Protein AF-A0A6N8H0Z1-F1 (afdb_monomer)

pLDDT: mean 86.33, std 9.78, range [54.69, 96.5]

Radius of gyration: 11.55 Å; Cα contacts (8 Å, |Δi|>4): 118; chains: 1; bounding box: 26×25×26 Å

Sequence (81 aa):
MTLENISNIDGLFAVINQCTGNVELISDEGDCINLKSRLAQYMTVAGAFSDGYIRSLRLRVEKDEDKVRIFDFILSGEAEK

Foldseek 3Di:
DKDAWFLPLVLLLVLLCPAPFWKWWQDPVGDTHTSNDPVVSVVQVVVCVVVNTGGMTDIDTPDPVSVVSSVCCVVVCVRND

Secondary structure (DSSP, 8-state):
-EEEEE--HHHHHHHHHH-SS-EEEE-TT--EEETTSHHHHHHHHHHHHTTTSEEEEEEEES-HHHHHHHHHHHHTTTTT-

Solvent-accessible surface area (backbone atoms only — not comparable to full-atom values): 4544 Å² total; per-residue (Å²): 92,76,48,64,62,35,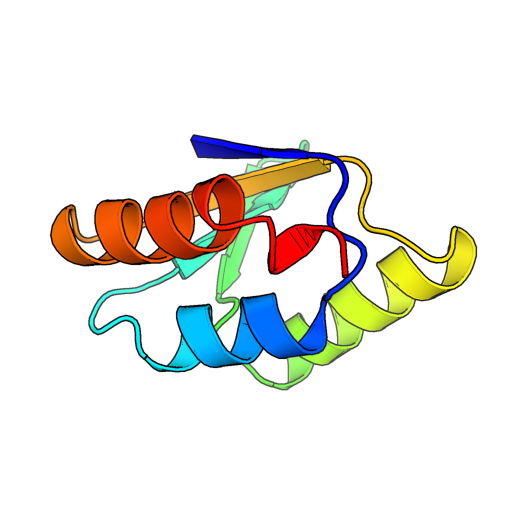50,24,58,68,58,52,49,57,53,54,64,68,34,86,54,60,43,25,40,42,48,98,90,64,51,79,43,55,56,73,38,68,68,48,42,52,52,52,50,57,63,17,63,79,72,69,37,39,68,70,46,40,38,50,61,72,36,69,72,45,47,51,54,54,48,49,43,53,73,70,49,54,27,64,98

Mean predicted aligned error: 4.32 Å

Structure (mmCIF, N/CA/C/O backbone):
data_AF-A0A6N8H0Z1-F1
#
_entry.id   AF-A0A6N8H0Z1-F1
#
loop_
_atom_site.group_PDB
_atom_site.id
_atom_site.type_symbol
_atom_site.label_atom_id
_atom_site.label_alt_id
_atom_site.label_comp_id
_atom_site.label_asym_id
_atom_site.label_entity_id
_atom_site.label_seq_id
_atom_site.pdbx_PDB_ins_code
_atom_site.Cartn_x
_atom_site.Cartn_y
_atom_site.Cartn_z
_atom_site.occupancy
_atom_site.B_iso_or_equiv
_atom_site.auth_seq_id
_atom_site.auth_comp_id
_atom_site.auth_asym_id
_atom_site.auth_atom_id
_atom_site.pdbx_PDB_model_num
ATOM 1 N N . MET A 1 1 ? 6.853 2.273 6.767 1.00 90.00 1 MET A N 1
ATOM 2 C CA . MET A 1 1 ? 6.708 0.830 7.055 1.00 90.00 1 MET A CA 1
ATOM 3 C C . MET A 1 1 ? 7.022 0.047 5.795 1.00 90.00 1 MET A C 1
ATOM 5 O O . MET A 1 1 ? 6.859 0.610 4.720 1.00 90.00 1 MET A O 1
ATOM 9 N N . THR A 1 2 ? 7.481 -1.195 5.919 1.00 88.81 2 THR A N 1
ATOM 10 C CA . THR A 1 2 ? 7.755 -2.061 4.764 1.00 88.81 2 THR A CA 1
ATOM 11 C C . THR A 1 2 ? 6.740 -3.195 4.752 1.00 88.81 2 THR A C 1
ATOM 13 O O . THR A 1 2 ? 6.491 -3.78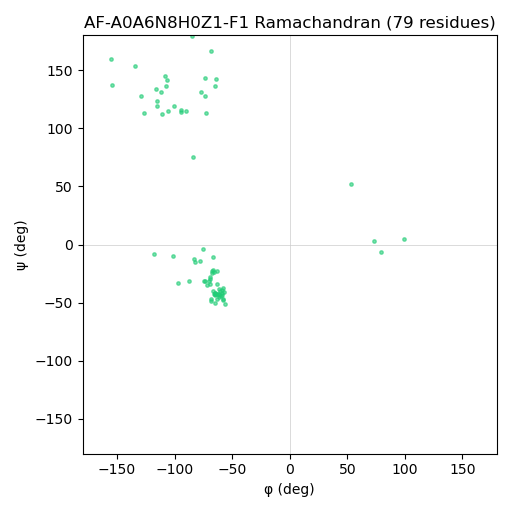9 5.798 1.00 88.81 2 THR A O 1
ATOM 16 N N . LEU A 1 3 ? 6.131 -3.440 3.597 1.00 88.19 3 LEU A N 1
ATOM 17 C CA . LEU A 1 3 ? 5.259 -4.581 3.331 1.00 88.19 3 LEU A CA 1
ATOM 18 C C . LEU A 1 3 ? 6.004 -5.559 2.435 1.00 88.19 3 LEU A C 1
ATOM 20 O O . LEU A 1 3 ? 6.708 -5.121 1.529 1.00 88.19 3 LEU A O 1
ATOM 24 N N . GLU A 1 4 ? 5.837 -6.855 2.659 1.00 86.38 4 GLU A N 1
ATOM 25 C CA . GLU A 1 4 ? 6.511 -7.901 1.889 1.00 86.38 4 GLU A CA 1
ATOM 26 C C . GLU A 1 4 ? 5.518 -8.993 1.502 1.00 86.38 4 GLU A C 1
ATOM 28 O O . GLU A 1 4 ? 4.529 -9.198 2.203 1.00 86.38 4 GLU A O 1
ATOM 33 N N . ASN A 1 5 ? 5.805 -9.685 0.398 1.00 84.69 5 ASN A N 1
ATOM 34 C CA . ASN A 1 5 ? 5.068 -10.864 -0.073 1.00 84.69 5 ASN A CA 1
ATOM 35 C C . ASN A 1 5 ? 3.549 -10.650 -0.220 1.00 84.69 5 ASN A C 1
ATOM 37 O O . ASN A 1 5 ? 2.751 -11.427 0.294 1.00 84.69 5 ASN A O 1
ATOM 41 N N . ILE A 1 6 ? 3.143 -9.601 -0.940 1.00 87.06 6 ILE A N 1
ATOM 42 C CA . ILE A 1 6 ? 1.722 -9.318 -1.188 1.00 87.06 6 ILE A CA 1
ATOM 43 C C . ILE A 1 6 ? 1.298 -9.930 -2.523 1.00 87.06 6 ILE A C 1
ATOM 45 O O . ILE A 1 6 ? 1.765 -9.488 -3.576 1.00 87.06 6 ILE A O 1
ATOM 49 N N . SER A 1 7 ? 0.392 -10.904 -2.495 1.00 86.88 7 SER A N 1
ATOM 50 C CA . SER A 1 7 ? -0.254 -11.472 -3.689 1.00 86.88 7 SER A CA 1
ATOM 51 C C . SER A 1 7 ? -1.626 -10.841 -3.949 1.00 86.88 7 SER A C 1
ATOM 53 O O . SER A 1 7 ? -1.980 -10.610 -5.105 1.00 86.88 7 SER A O 1
ATOM 55 N N . ASN A 1 8 ? -2.364 -10.462 -2.899 1.00 89.06 8 ASN A N 1
ATOM 56 C CA . ASN A 1 8 ? -3.670 -9.812 -3.019 1.00 89.06 8 ASN A CA 1
ATOM 57 C C . ASN A 1 8 ? -3.551 -8.295 -3.233 1.00 89.06 8 ASN A C 1
ATOM 59 O O . ASN A 1 8 ? -3.780 -7.475 -2.336 1.00 89.06 8 ASN A O 1
ATOM 63 N N . ILE A 1 9 ? -3.173 -7.917 -4.448 1.00 86.06 9 ILE A N 1
ATOM 64 C CA . ILE A 1 9 ? -2.939 -6.519 -4.823 1.00 86.06 9 ILE A CA 1
ATOM 65 C C . ILE A 1 9 ? -4.243 -5.704 -4.792 1.00 86.06 9 ILE A C 1
ATOM 67 O O . ILE A 1 9 ? -4.258 -4.569 -4.311 1.00 86.06 9 ILE A O 1
ATOM 71 N N . ASP A 1 10 ? -5.352 -6.286 -5.251 1.00 88.25 10 ASP A N 1
ATOM 72 C CA . ASP A 1 10 ? -6.658 -5.618 -5.260 1.00 88.25 10 ASP A CA 1
ATOM 73 C C . ASP A 1 10 ? -7.159 -5.335 -3.838 1.00 88.25 10 ASP A C 1
ATOM 75 O O . ASP A 1 10 ? -7.638 -4.233 -3.553 1.00 88.25 10 ASP A O 1
ATOM 79 N N . GLY A 1 11 ? -6.993 -6.294 -2.922 1.00 91.44 11 GLY A N 1
ATOM 80 C CA . GLY A 1 11 ? -7.303 -6.125 -1.503 1.00 91.44 11 GLY A CA 1
ATOM 81 C C . GLY A 1 11 ? -6.463 -5.023 -0.859 1.00 91.44 11 GLY A C 1
ATOM 82 O O . GLY A 1 11 ? -7.005 -4.154 -0.169 1.00 91.44 11 GLY A O 1
ATOM 83 N N . LEU A 1 12 ? -5.161 -4.983 -1.168 1.00 90.62 12 LEU A N 1
ATOM 84 C CA . LEU A 1 12 ? -4.275 -3.921 -0.695 1.00 90.62 12 LEU A CA 1
ATOM 85 C C . LEU A 1 12 ? -4.774 -2.541 -1.146 1.00 90.62 12 LEU A C 1
ATOM 87 O O . LEU A 1 12 ? -4.864 -1.619 -0.332 1.00 90.62 12 LEU A O 1
ATOM 91 N N . PHE A 1 13 ? -5.146 -2.378 -2.418 1.00 91.25 13 PHE A N 1
ATOM 92 C CA . PHE A 1 13 ? -5.672 -1.097 -2.893 1.00 91.25 13 PHE A CA 1
ATOM 93 C C . PHE A 1 13 ? -7.045 -0.764 -2.326 1.00 91.25 13 PHE A C 1
ATOM 95 O O . PHE A 1 13 ? -7.312 0.408 -2.053 1.00 91.25 13 PHE A O 1
ATOM 102 N N . ALA A 1 14 ? -7.905 -1.754 -2.093 1.00 93.06 14 ALA A N 1
ATOM 103 C CA . ALA A 1 14 ? -9.175 -1.534 -1.413 1.00 93.06 14 ALA A CA 1
ATOM 104 C C . ALA A 1 14 ? -8.961 -0.951 -0.007 1.00 93.06 14 ALA A C 1
ATOM 106 O O . ALA A 1 14 ? -9.658 -0.008 0.371 1.00 93.06 14 ALA A O 1
ATOM 107 N N . VAL A 1 15 ? -7.965 -1.448 0.732 1.00 94.62 15 VAL A N 1
ATOM 108 C CA . VAL A 1 15 ? -7.588 -0.933 2.057 1.00 94.62 15 VAL A CA 1
ATOM 109 C C . VAL A 1 15 ? -6.973 0.465 1.959 1.00 94.62 15 VAL A C 1
ATOM 111 O O . VAL A 1 15 ? -7.405 1.370 2.672 1.00 94.62 15 VAL A O 1
ATOM 114 N N . ILE A 1 16 ? -6.026 0.684 1.039 1.00 93.69 16 ILE A N 1
ATOM 115 C CA . ILE A 1 16 ? -5.390 1.997 0.820 1.00 93.69 16 ILE A CA 1
ATOM 116 C C . ILE A 1 16 ? -6.425 3.070 0.449 1.00 93.69 16 ILE A C 1
ATOM 118 O O . ILE A 1 16 ? -6.346 4.207 0.915 1.00 93.69 16 ILE A O 1
ATOM 122 N N . ASN A 1 17 ? -7.429 2.725 -0.358 1.00 94.38 17 ASN A N 1
ATOM 123 C CA . ASN A 1 17 ? -8.489 3.654 -0.747 1.00 94.38 17 ASN A CA 1
ATOM 124 C C . ASN A 1 17 ? -9.401 4.046 0.430 1.00 94.38 17 ASN A C 1
ATOM 126 O O . ASN A 1 17 ? -10.009 5.116 0.391 1.00 94.38 17 ASN A O 1
ATOM 130 N N . GLN A 1 18 ? -9.475 3.223 1.482 1.00 94.94 18 GLN A N 1
ATOM 131 C CA . GLN A 1 18 ? -10.203 3.533 2.719 1.00 94.94 18 GLN A CA 1
ATOM 132 C C . GLN A 1 18 ? -9.391 4.399 3.692 1.00 94.94 18 GLN A C 1
ATOM 134 O O . GLN A 1 18 ? -9.963 4.961 4.628 1.00 94.94 18 GLN A O 1
ATOM 139 N N . CYS A 1 19 ? -8.075 4.528 3.493 1.00 96.19 19 CYS A N 1
ATOM 140 C CA . CYS A 1 19 ? -7.237 5.392 4.316 1.00 96.19 19 CYS A CA 1
ATOM 141 C C . CYS A 1 19 ? -7.635 6.862 4.143 1.00 96.19 19 CYS A C 1
ATOM 143 O O . CYS A 1 19 ? -7.858 7.350 3.029 1.00 96.19 19 CYS A O 1
ATOM 145 N N . THR A 1 20 ? -7.708 7.593 5.251 1.00 95.25 20 THR A N 1
ATOM 146 C CA . THR A 1 20 ? -8.140 8.999 5.227 1.00 95.25 20 THR A CA 1
ATOM 147 C C . THR A 1 20 ? -6.983 9.960 4.971 1.00 95.25 20 THR A C 1
ATOM 149 O O . THR A 1 20 ? -7.195 11.004 4.358 1.00 95.25 20 THR A O 1
ATOM 152 N N . GLY A 1 21 ? -5.774 9.614 5.415 1.00 94.75 21 GLY A N 1
ATOM 153 C CA . GLY A 1 21 ? -4.535 10.322 5.108 1.00 94.75 21 GLY A CA 1
ATOM 154 C C . GLY A 1 21 ? -3.910 9.881 3.786 1.00 94.75 21 GLY A C 1
ATOM 155 O O . GLY A 1 21 ? -4.430 9.009 3.079 1.00 94.75 21 GLY A O 1
ATOM 156 N N . ASN A 1 22 ? -2.778 10.495 3.447 1.00 94.88 22 ASN A N 1
ATOM 157 C CA . ASN A 1 22 ? -1.979 10.074 2.305 1.00 94.88 22 ASN A CA 1
ATOM 158 C C . ASN A 1 22 ? -1.236 8.764 2.592 1.00 94.88 22 ASN A C 1
ATOM 160 O O . ASN A 1 22 ? -0.741 8.521 3.698 1.00 94.88 22 ASN A O 1
ATOM 164 N N . VAL A 1 23 ? -1.148 7.934 1.553 1.00 95.12 23 VAL A N 1
ATOM 165 C CA . VAL A 1 23 ? -0.368 6.697 1.532 1.00 95.12 23 VAL A CA 1
ATOM 166 C C . VAL A 1 23 ? 0.548 6.767 0.320 1.00 95.12 23 VAL A C 1
ATOM 168 O O . VAL A 1 23 ? 0.080 6.782 -0.818 1.00 95.12 23 VAL A O 1
ATOM 171 N N . GLU A 1 24 ? 1.848 6.844 0.563 1.00 93.50 24 GLU A N 1
ATOM 172 C CA . GLU A 1 24 ? 2.860 7.037 -0.470 1.00 93.50 24 GLU A CA 1
ATOM 173 C C . GLU A 1 24 ? 3.788 5.828 -0.537 1.00 93.50 24 GLU A C 1
ATOM 175 O O . GLU A 1 24 ? 4.285 5.361 0.488 1.00 93.50 24 GLU A O 1
ATOM 180 N N . LEU A 1 25 ? 4.052 5.349 -1.746 1.00 90.94 25 LEU A N 1
ATOM 181 C CA . LEU A 1 25 ? 5.172 4.472 -2.039 1.00 90.94 25 LEU A CA 1
ATOM 182 C C . LEU A 1 25 ? 6.444 5.313 -2.100 1.00 90.94 25 LEU A C 1
ATOM 184 O O . LEU A 1 25 ? 6.482 6.337 -2.779 1.00 90.94 25 LEU A O 1
ATOM 188 N N . ILE A 1 26 ? 7.472 4.851 -1.400 1.00 90.62 26 ILE A N 1
ATOM 189 C CA . ILE A 1 26 ? 8.808 5.426 -1.416 1.00 90.62 26 ILE A CA 1
ATOM 190 C C . ILE A 1 26 ? 9.706 4.488 -2.222 1.00 90.62 26 ILE A C 1
ATOM 192 O O . ILE A 1 26 ? 9.919 3.350 -1.798 1.00 90.62 26 ILE A O 1
ATOM 196 N N . SER A 1 27 ? 10.217 4.944 -3.368 1.00 84.06 27 SER A N 1
ATOM 197 C CA . SER A 1 27 ? 11.198 4.174 -4.146 1.00 84.06 27 SER A CA 1
ATOM 198 C C . SER A 1 27 ? 12.536 4.088 -3.399 1.00 84.06 27 SER A C 1
ATOM 200 O O . SER A 1 27 ? 12.788 4.820 -2.434 1.00 84.06 27 SER A O 1
ATOM 202 N N . ASP A 1 28 ? 13.427 3.198 -3.833 1.00 82.69 28 ASP A N 1
ATOM 203 C CA . ASP A 1 28 ? 14.795 3.153 -3.301 1.00 82.69 28 ASP A CA 1
ATOM 204 C C . ASP A 1 28 ? 15.614 4.3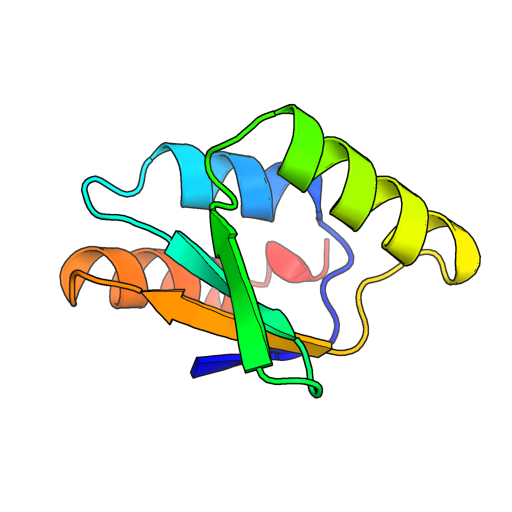99 -3.659 1.00 82.69 28 ASP A C 1
ATOM 206 O O . ASP A 1 28 ? 16.545 4.755 -2.940 1.00 82.69 28 ASP A O 1
ATOM 210 N N . GLU A 1 29 ? 15.207 5.098 -4.715 1.00 87.31 29 GLU A N 1
ATOM 211 C CA . GLU A 1 29 ? 15.789 6.355 -5.190 1.00 87.31 29 GLU A CA 1
ATOM 212 C C . GLU A 1 29 ? 15.239 7.570 -4.415 1.00 87.31 29 GLU A C 1
ATOM 214 O O . GLU A 1 29 ? 15.820 8.653 -4.456 1.00 87.31 29 GLU A O 1
ATOM 219 N N . GLY A 1 30 ? 14.164 7.377 -3.638 1.00 82.50 30 GLY A N 1
ATOM 220 C CA . GLY A 1 30 ? 13.563 8.389 -2.768 1.00 82.50 30 GLY A CA 1
ATOM 221 C C . GLY A 1 30 ? 12.324 9.084 -3.338 1.00 82.50 30 GLY A C 1
ATOM 222 O O . GLY A 1 30 ? 11.790 9.984 -2.684 1.00 82.50 30 GLY A O 1
ATOM 223 N N . ASP A 1 31 ? 11.831 8.667 -4.505 1.00 87.50 31 ASP A N 1
ATOM 224 C CA . ASP A 1 31 ? 10.600 9.207 -5.085 1.00 87.50 31 ASP A CA 1
ATOM 225 C C . ASP A 1 31 ? 9.397 8.893 -4.204 1.00 87.50 31 ASP A C 1
ATOM 227 O O . ASP A 1 31 ? 9.292 7.806 -3.634 1.00 87.50 31 ASP A O 1
ATOM 231 N N . CYS A 1 32 ? 8.465 9.842 -4.120 1.00 90.12 32 CYS A N 1
ATOM 232 C CA . CYS A 1 32 ? 7.229 9.702 -3.357 1.00 90.12 32 CYS A CA 1
ATOM 233 C C . CYS A 1 32 ? 6.045 9.625 -4.324 1.00 90.12 32 CYS A C 1
ATOM 235 O O . CYS A 1 32 ? 5.714 10.600 -4.999 1.00 90.12 32 CYS A O 1
ATOM 237 N N . ILE A 1 33 ? 5.399 8.463 -4.388 1.00 90.12 33 ILE A N 1
ATOM 238 C CA . ILE A 1 33 ? 4.281 8.200 -5.296 1.00 90.12 33 ILE A CA 1
ATOM 239 C C . ILE A 1 33 ? 3.025 7.942 -4.469 1.00 90.12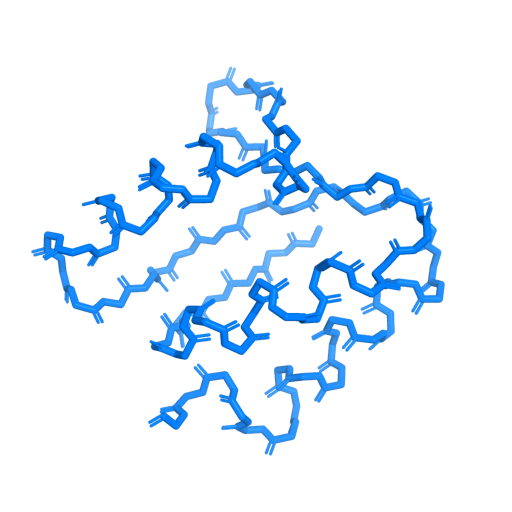 33 ILE A C 1
ATOM 241 O O . ILE A 1 33 ? 2.961 6.978 -3.713 1.00 90.12 33 ILE A O 1
ATOM 245 N N . ASN A 1 34 ? 1.989 8.765 -4.629 1.00 91.12 34 ASN A N 1
ATOM 246 C CA . ASN A 1 34 ? 0.738 8.585 -3.892 1.00 91.12 34 ASN A CA 1
ATOM 247 C C . ASN A 1 34 ? -0.061 7.379 -4.427 1.00 91.12 34 ASN A C 1
ATOM 249 O O . ASN A 1 34 ? -0.596 7.423 -5.537 1.00 91.12 34 ASN A O 1
ATOM 253 N N . LEU A 1 35 ? -0.201 6.329 -3.613 1.00 91.31 35 LEU A N 1
ATOM 254 C CA . LEU A 1 35 ? -0.893 5.084 -3.967 1.00 91.31 35 LEU A CA 1
ATOM 255 C C . LEU A 1 35 ? -2.422 5.195 -3.975 1.00 91.31 35 LEU A C 1
ATOM 257 O O . LEU A 1 35 ? -3.096 4.246 -4.365 1.00 91.31 35 LEU A O 1
ATOM 261 N N . LYS A 1 36 ? -2.997 6.345 -3.606 1.00 90.56 36 LYS A N 1
ATOM 262 C CA . LYS A 1 36 ? -4.423 6.633 -3.843 1.00 90.56 36 LYS A CA 1
ATOM 263 C C . LYS A 1 36 ? -4.695 7.034 -5.300 1.00 90.56 36 LYS A C 1
ATOM 265 O O . LYS A 1 36 ? -5.846 7.056 -5.730 1.00 90.56 36 LYS A O 1
ATOM 270 N N . SER A 1 37 ? -3.655 7.360 -6.077 1.00 92.31 37 SER A N 1
ATOM 271 C CA . SER A 1 37 ? -3.778 7.628 -7.513 1.00 92.31 37 SER A CA 1
ATOM 272 C C . SER A 1 37 ? -4.013 6.334 -8.287 1.00 92.31 37 SER A C 1
ATOM 274 O O . SER A 1 37 ? -3.209 5.409 -8.209 1.00 92.31 37 SER A O 1
ATOM 276 N N . ARG A 1 38 ? -5.060 6.291 -9.120 1.00 87.31 38 ARG A N 1
ATOM 277 C CA . ARG A 1 38 ? -5.338 5.129 -9.982 1.00 87.31 38 ARG A CA 1
ATOM 278 C C . ARG A 1 38 ? -4.180 4.806 -10.924 1.00 87.31 38 ARG A C 1
ATOM 280 O O . ARG A 1 38 ? -3.889 3.639 -11.139 1.00 87.31 38 ARG A O 1
ATOM 287 N N . LEU A 1 39 ? -3.499 5.821 -11.462 1.00 85.31 39 LEU A N 1
ATOM 288 C CA . LEU A 1 39 ? -2.331 5.606 -12.322 1.00 85.31 39 LEU A CA 1
ATOM 289 C C . LEU A 1 39 ? -1.183 4.954 -11.544 1.00 85.31 39 LEU A C 1
ATOM 291 O O . LEU A 1 39 ? -0.572 4.013 -12.041 1.00 85.31 39 LEU A O 1
ATOM 295 N N . ALA A 1 40 ? -0.927 5.419 -10.318 1.00 83.88 40 ALA A N 1
ATOM 296 C CA . ALA A 1 40 ? 0.083 4.815 -9.456 1.00 83.88 40 ALA A CA 1
ATOM 297 C C . ALA A 1 40 ? -0.269 3.360 -9.127 1.00 83.88 40 ALA A C 1
ATOM 299 O O . ALA A 1 40 ? 0.592 2.494 -9.238 1.00 83.88 40 ALA A O 1
ATOM 300 N N . GLN A 1 41 ? -1.542 3.083 -8.819 1.00 83.25 41 GLN A N 1
ATOM 301 C CA . GLN A 1 41 ? -2.034 1.719 -8.617 1.00 83.25 41 GLN A CA 1
ATOM 302 C C . GLN A 1 41 ? -1.741 0.858 -9.851 1.00 83.25 41 GLN A C 1
ATOM 304 O O . GLN A 1 41 ? -1.075 -0.162 -9.720 1.00 83.25 41 GLN A O 1
ATOM 309 N N . TYR A 1 42 ? -2.108 1.304 -11.059 1.00 78.50 42 TYR A N 1
ATOM 310 C CA . TYR A 1 42 ? -1.803 0.581 -12.301 1.00 78.50 42 TYR A CA 1
ATOM 311 C C . TYR A 1 42 ? -0.307 0.319 -12.509 1.00 78.50 42 TYR A C 1
ATOM 313 O O . TYR A 1 42 ? 0.058 -0.777 -12.925 1.00 78.50 42 TYR A O 1
ATOM 321 N N . MET A 1 43 ? 0.562 1.288 -12.208 1.00 77.00 43 MET A N 1
ATOM 322 C CA . MET A 1 43 ? 2.014 1.100 -12.311 1.00 77.00 43 MET A CA 1
ATOM 323 C C . MET A 1 43 ? 2.528 0.050 -11.322 1.00 77.00 43 MET A C 1
ATOM 325 O O . MET A 1 43 ? 3.343 -0.791 -11.691 1.00 77.00 43 MET A O 1
ATOM 329 N N . THR A 1 44 ? 2.025 0.059 -10.087 1.00 72.88 44 THR A N 1
ATOM 330 C CA . THR A 1 44 ? 2.358 -0.957 -9.084 1.00 72.88 44 THR A CA 1
ATOM 331 C C . THR A 1 44 ? 1.872 -2.344 -9.507 1.00 72.88 44 THR A C 1
ATOM 333 O O . THR A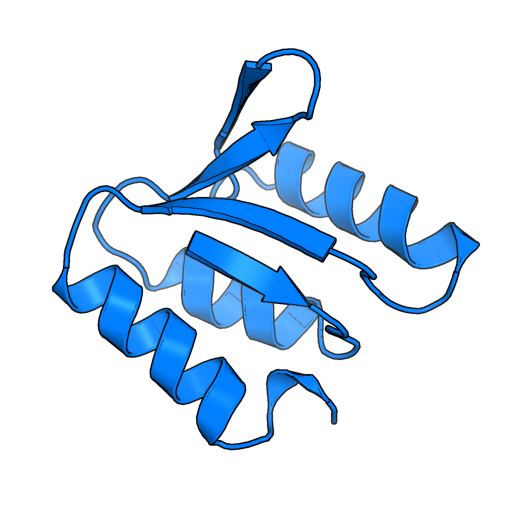 1 44 ? 2.632 -3.300 -9.395 1.00 72.88 44 THR A O 1
ATOM 336 N N . VAL A 1 45 ? 0.655 -2.461 -10.055 1.00 71.25 45 VAL A N 1
ATOM 337 C CA . VAL A 1 45 ? 0.148 -3.731 -10.605 1.00 71.25 45 VAL A CA 1
ATOM 338 C C . VAL A 1 45 ? 1.032 -4.204 -11.764 1.00 71.25 45 VAL A C 1
ATOM 340 O O . VAL A 1 45 ? 1.400 -5.370 -11.807 1.00 71.25 45 VAL A O 1
ATOM 343 N N . ALA A 1 46 ? 1.415 -3.318 -12.689 1.00 68.75 46 ALA A N 1
ATOM 344 C CA . ALA A 1 46 ? 2.279 -3.666 -13.818 1.00 68.75 46 ALA A CA 1
ATOM 345 C C . ALA A 1 46 ? 3.659 -4.178 -13.369 1.00 68.75 46 ALA A C 1
ATOM 347 O O . ALA A 1 46 ? 4.171 -5.132 -13.950 1.00 68.75 46 ALA A O 1
ATOM 348 N N . GLY A 1 47 ? 4.231 -3.585 -12.316 1.00 68.88 47 GLY A N 1
ATOM 349 C CA . GLY A 1 47 ? 5.468 -4.069 -11.696 1.00 68.88 47 GLY A CA 1
ATOM 350 C C . GLY A 1 47 ? 5.298 -5.391 -10.942 1.00 68.88 47 GLY A C 1
ATOM 351 O O . GLY A 1 47 ? 6.210 -6.203 -10.921 1.00 68.88 47 GLY A O 1
ATOM 352 N N . ALA A 1 48 ? 4.128 -5.649 -10.359 1.00 64.12 48 ALA A N 1
ATOM 353 C CA . ALA A 1 48 ? 3.823 -6.939 -9.746 1.00 64.12 48 ALA A CA 1
ATOM 354 C C . ALA A 1 48 ? 3.558 -8.036 -10.789 1.00 64.12 48 ALA A C 1
ATOM 356 O O . ALA A 1 48 ? 3.866 -9.199 -10.554 1.00 64.12 48 ALA A O 1
ATOM 357 N N . PHE A 1 49 ? 3.012 -7.680 -11.956 1.00 54.69 49 PHE A N 1
ATOM 358 C CA . PHE A 1 49 ? 2.699 -8.610 -13.045 1.00 54.69 49 PHE A CA 1
ATOM 359 C C . PHE A 1 49 ? 3.928 -9.308 -13.635 1.00 54.69 49 PHE A C 1
ATOM 361 O O . PHE A 1 49 ? 3.765 -10.382 -14.211 1.00 54.69 49 PHE A O 1
ATOM 368 N N . SER A 1 50 ? 5.138 -8.750 -13.504 1.00 60.38 50 SER A N 1
ATOM 369 C CA . SER A 1 50 ? 6.355 -9.445 -13.943 1.00 60.38 50 SER A CA 1
ATOM 370 C C . SER A 1 50 ? 6.690 -10.664 -13.079 1.00 60.38 50 SER A C 1
ATOM 372 O O . SER A 1 50 ? 7.216 -11.633 -13.618 1.00 60.38 50 SER A O 1
ATOM 374 N N . ASP A 1 51 ? 6.329 -10.648 -11.789 1.00 57.84 51 ASP A N 1
ATOM 375 C CA . ASP A 1 51 ? 6.672 -11.707 -10.823 1.00 57.84 51 ASP A CA 1
ATOM 376 C C . ASP A 1 51 ? 5.443 -12.423 -10.219 1.00 57.84 51 ASP A C 1
ATOM 378 O O . ASP A 1 51 ? 5.581 -13.432 -9.531 1.00 57.84 51 ASP A O 1
ATOM 382 N N . GLY A 1 52 ? 4.227 -11.932 -10.479 1.00 62.81 52 GLY A N 1
ATOM 383 C CA . GLY A 1 52 ? 2.958 -12.457 -9.955 1.00 62.81 52 GLY A CA 1
ATOM 384 C C . GLY A 1 52 ? 2.628 -12.035 -8.517 1.00 62.81 52 GLY A C 1
ATOM 385 O O . GLY A 1 52 ? 1.531 -12.316 -8.042 1.00 62.81 52 GLY A O 1
ATOM 386 N N . TYR A 1 53 ? 3.544 -11.356 -7.827 1.00 68.25 53 TYR A N 1
ATOM 387 C CA . TYR A 1 53 ? 3.367 -10.841 -6.470 1.00 68.25 53 TYR A CA 1
ATOM 388 C C . TYR A 1 53 ? 4.292 -9.647 -6.229 1.00 68.25 53 TYR A C 1
ATOM 390 O O . TYR A 1 53 ? 5.301 -9.458 -6.909 1.00 68.25 53 TYR A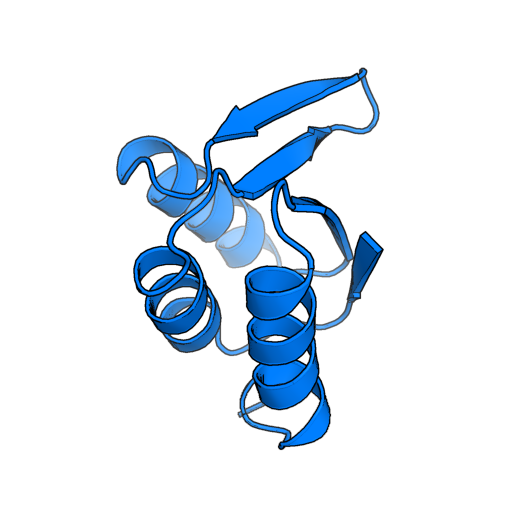 O 1
ATOM 398 N N . ILE A 1 54 ? 3.965 -8.833 -5.230 1.00 77.19 54 ILE A N 1
ATOM 399 C CA . ILE A 1 54 ? 4.815 -7.725 -4.813 1.00 77.19 54 ILE A CA 1
ATOM 400 C C . ILE A 1 54 ? 5.788 -8.215 -3.742 1.00 77.19 54 ILE A C 1
ATOM 402 O O . ILE A 1 54 ? 5.388 -8.566 -2.631 1.00 77.19 54 ILE A O 1
ATOM 406 N N . ARG A 1 55 ? 7.085 -8.204 -4.065 1.00 75.81 55 ARG A N 1
ATOM 407 C CA . ARG A 1 55 ? 8.142 -8.666 -3.156 1.00 75.81 55 ARG A CA 1
ATOM 408 C C . ARG A 1 55 ? 8.330 -7.751 -1.947 1.00 75.81 55 ARG A C 1
ATOM 410 O O . ARG A 1 55 ? 8.408 -8.244 -0.828 1.00 75.81 55 ARG A O 1
ATOM 417 N N . SER A 1 56 ? 8.425 -6.441 -2.169 1.00 81.75 56 SER A N 1
ATOM 418 C CA . SER A 1 56 ? 8.608 -5.455 -1.100 1.00 81.75 56 SER A CA 1
ATOM 419 C C . SER A 1 56 ? 8.073 -4.081 -1.509 1.00 81.75 56 SER A C 1
ATOM 421 O O . SER A 1 56 ? 8.306 -3.635 -2.631 1.00 81.75 56 SER A O 1
ATOM 423 N N . LEU A 1 57 ? 7.372 -3.399 -0.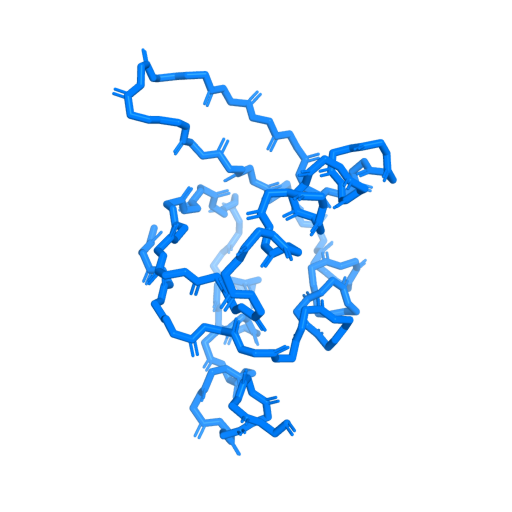601 1.00 87.00 57 LEU A N 1
ATOM 424 C CA . LEU A 1 57 ? 6.925 -2.010 -0.739 1.00 87.00 57 LEU A CA 1
ATOM 425 C C . LEU A 1 57 ? 7.316 -1.217 0.496 1.00 87.00 57 LEU A C 1
ATOM 427 O O . LEU A 1 57 ? 6.939 -1.569 1.615 1.00 87.00 57 LEU A O 1
ATOM 431 N N . ARG A 1 58 ? 7.978 -0.079 0.299 1.00 90.31 58 ARG A N 1
ATOM 432 C CA . ARG A 1 58 ? 8.216 0.889 1.369 1.00 90.31 58 ARG A CA 1
ATOM 433 C C . ARG A 1 58 ? 7.127 1.950 1.339 1.00 90.31 58 ARG A C 1
ATOM 435 O O . ARG A 1 58 ? 7.052 2.739 0.407 1.00 90.31 58 ARG A O 1
ATOM 442 N N . LEU A 1 59 ? 6.303 1.992 2.378 1.00 92.12 59 LEU A N 1
ATOM 443 C CA . LEU A 1 59 ? 5.200 2.939 2.490 1.00 92.12 59 LEU A CA 1
ATOM 444 C C . LEU A 1 59 ? 5.476 4.033 3.521 1.00 92.12 59 LEU A C 1
ATOM 446 O O . LEU A 1 59 ? 5.896 3.757 4.655 1.00 92.12 59 LEU A O 1
ATOM 450 N N . ARG A 1 60 ? 5.146 5.272 3.159 1.00 94.88 60 ARG A N 1
ATOM 451 C CA . ARG A 1 60 ? 4.899 6.367 4.095 1.00 94.88 60 ARG A CA 1
ATOM 452 C C . ARG A 1 60 ? 3.391 6.5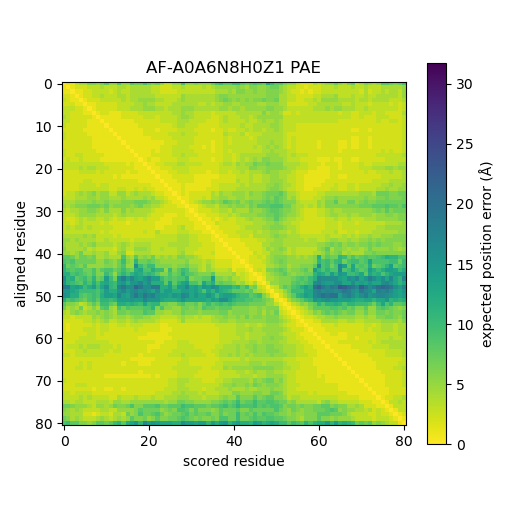36 4.241 1.00 94.88 60 ARG A C 1
ATOM 454 O O . ARG A 1 60 ? 2.688 6.800 3.274 1.00 94.88 60 ARG A O 1
ATOM 461 N N . VAL A 1 61 ? 2.907 6.366 5.464 1.00 96.12 61 VAL A N 1
ATOM 462 C CA . VAL A 1 61 ? 1.492 6.523 5.811 1.00 96.12 61 VAL A CA 1
ATOM 463 C C . VAL A 1 61 ? 1.392 7.707 6.758 1.00 96.12 61 VAL A C 1
ATOM 465 O O . VAL A 1 61 ? 2.075 7.725 7.784 1.00 96.12 61 VAL A O 1
ATOM 468 N N . GLU A 1 62 ? 0.583 8.694 6.388 1.00 95.62 62 GLU A N 1
ATOM 469 C CA . GLU A 1 62 ? 0.465 9.962 7.112 1.00 95.62 62 GLU A CA 1
ATOM 470 C C . GLU A 1 62 ? -0.134 9.783 8.512 1.00 95.62 62 GLU A C 1
ATOM 472 O O . GLU A 1 62 ? 0.370 10.355 9.476 1.00 95.62 62 GLU A O 1
ATOM 477 N N . LYS A 1 63 ? -1.181 8.960 8.628 1.00 96.25 63 LYS A N 1
ATOM 478 C CA . LYS A 1 63 ? -1.954 8.779 9.861 1.00 96.25 63 LYS A CA 1
ATOM 479 C C .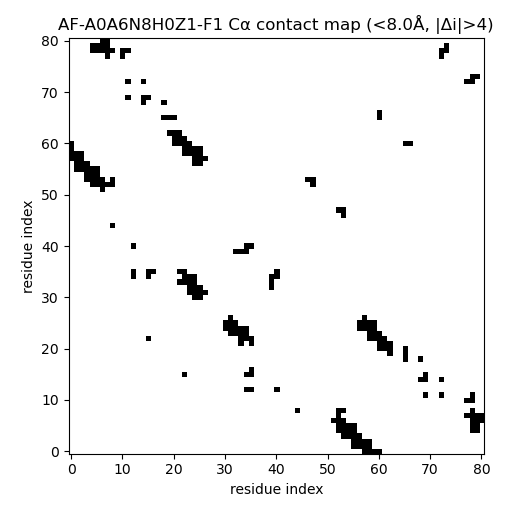 LYS A 1 63 ? -1.713 7.425 10.506 1.00 96.25 63 LYS A C 1
ATOM 481 O O . LYS A 1 63 ? -1.571 6.416 9.815 1.00 96.25 63 LYS A O 1
ATOM 486 N N . ASP A 1 64 ? -1.716 7.389 11.833 1.00 94.94 64 ASP A N 1
ATOM 487 C CA . ASP A 1 64 ? -1.486 6.152 12.579 1.00 94.94 64 ASP A CA 1
ATOM 488 C C . ASP A 1 64 ? -2.668 5.182 12.482 1.00 94.94 64 ASP A C 1
ATOM 490 O O . ASP A 1 64 ? -2.449 3.979 12.353 1.00 94.94 64 ASP A O 1
ATOM 494 N N . GLU A 1 65 ? -3.911 5.669 12.422 1.00 96.00 65 GLU A N 1
ATOM 495 C CA . GLU A 1 65 ? -5.088 4.805 12.251 1.00 96.00 65 GLU A CA 1
ATOM 496 C C . GLU A 1 65 ? -5.064 4.069 10.905 1.00 96.00 65 GLU A C 1
ATOM 498 O O . GLU A 1 65 ? -5.488 2.918 10.790 1.00 96.00 65 GLU A O 1
ATOM 503 N N . ASP A 1 66 ? -4.525 4.723 9.877 1.00 96.50 66 ASP A N 1
ATOM 504 C CA . ASP A 1 66 ? -4.373 4.138 8.550 1.00 96.50 66 ASP A CA 1
ATOM 505 C C . ASP A 1 66 ? -3.244 3.098 8.518 1.00 96.50 66 ASP A C 1
ATOM 507 O O . ASP A 1 66 ? -3.368 2.096 7.814 1.00 96.50 66 ASP A O 1
ATOM 511 N N . LYS A 1 67 ? -2.186 3.272 9.329 1.00 95.12 67 LYS A N 1
ATOM 512 C CA . LYS A 1 67 ? -1.155 2.237 9.522 1.00 95.12 67 LYS A CA 1
ATOM 513 C C . LYS A 1 67 ? -1.759 0.989 10.148 1.00 95.12 67 LYS A C 1
ATOM 515 O O . LYS A 1 67 ? -1.496 -0.101 9.652 1.00 95.12 67 LYS A O 1
ATOM 520 N N . VAL A 1 68 ? -2.571 1.147 11.200 1.00 95.38 68 VAL A N 1
ATOM 521 C CA . VAL A 1 68 ? -3.251 0.023 11.869 1.00 95.38 68 VAL A CA 1
ATOM 522 C C . VAL A 1 68 ? -4.118 -0.738 10.871 1.00 95.38 68 VAL A C 1
ATOM 524 O O . VAL A 1 68 ? -3.964 -1.944 10.744 1.00 95.38 68 VAL A O 1
ATOM 527 N N . ARG A 1 69 ? -4.925 -0.036 10.065 1.00 95.06 69 ARG A N 1
ATOM 528 C CA . ARG A 1 69 ? -5.764 -0.678 9.042 1.00 95.06 69 ARG A CA 1
ATOM 529 C C . ARG A 1 69 ? -4.954 -1.490 8.026 1.00 95.06 69 ARG A C 1
ATOM 531 O O . ARG A 1 69 ? -5.348 -2.594 7.664 1.00 95.06 69 ARG A O 1
ATOM 538 N N . ILE A 1 70 ? -3.834 -0.942 7.552 1.00 93.50 70 ILE A N 1
ATOM 539 C CA . ILE A 1 70 ? -2.946 -1.655 6.626 1.00 93.50 70 ILE A CA 1
ATOM 540 C C . ILE A 1 70 ? -2.329 -2.874 7.324 1.00 93.50 70 ILE A C 1
ATOM 542 O O . ILE A 1 70 ? -2.290 -3.945 6.730 1.00 93.50 70 ILE A O 1
ATOM 546 N N . PHE A 1 71 ? -1.890 -2.748 8.578 1.00 93.31 71 PHE A N 1
ATOM 547 C CA . PHE A 1 71 ? -1.373 -3.883 9.347 1.00 93.31 71 PHE A CA 1
ATOM 548 C C . PHE A 1 71 ? -2.417 -4.978 9.559 1.00 93.31 71 PHE A C 1
ATOM 550 O O . PHE A 1 71 ? -2.083 -6.147 9.389 1.00 93.31 71 PHE A O 1
ATOM 557 N N . ASP A 1 72 ? -3.661 -4.625 9.871 1.00 94.06 72 ASP A N 1
ATOM 558 C CA . ASP A 1 72 ? -4.748 -5.591 10.049 1.00 94.06 72 ASP A CA 1
ATOM 559 C C . ASP A 1 72 ? -4.989 -6.396 8.765 1.00 94.06 72 ASP A C 1
ATOM 561 O O . ASP A 1 72 ? -5.145 -7.616 8.820 1.00 94.06 72 ASP A O 1
ATOM 565 N N . PHE A 1 73 ? -4.928 -5.747 7.597 1.00 93.06 73 PHE A N 1
ATOM 566 C CA . PHE A 1 73 ? -5.003 -6.433 6.304 1.00 93.06 73 PHE A CA 1
ATOM 567 C C . PHE A 1 73 ? -3.877 -7.465 6.131 1.00 93.06 73 PHE A C 1
ATOM 569 O O . PHE A 1 73 ? -4.144 -8.601 5.741 1.00 93.06 73 PHE A O 1
ATOM 576 N N . ILE A 1 74 ? -2.638 -7.117 6.492 1.00 90.50 74 ILE A N 1
ATOM 577 C CA . ILE A 1 74 ? -1.510 -8.061 6.446 1.00 90.50 74 ILE A CA 1
ATOM 578 C C . ILE A 1 74 ? -1.711 -9.215 7.438 1.00 90.50 74 ILE A C 1
ATOM 580 O O . ILE A 1 74 ? -1.612 -10.380 7.065 1.00 90.50 74 ILE A O 1
ATOM 584 N N . LEU A 1 75 ? -2.023 -8.905 8.699 1.00 89.25 75 LEU A N 1
ATOM 585 C CA . LEU A 1 75 ? -2.128 -9.888 9.784 1.00 89.25 75 LEU A CA 1
ATOM 586 C C . LEU A 1 75 ? -3.327 -10.829 9.638 1.00 89.25 75 LEU A C 1
ATOM 588 O O . LEU A 1 75 ? -3.271 -11.967 10.098 1.00 89.25 75 LEU A O 1
ATOM 592 N N . SER A 1 76 ? -4.400 -10.379 8.989 1.00 90.31 76 SER A N 1
ATOM 593 C CA . SER A 1 76 ? -5.568 -11.213 8.684 1.00 90.31 76 SER A CA 1
ATOM 594 C C . SER A 1 76 ? -5.267 -12.344 7.686 1.00 90.31 76 SER A C 1
ATOM 596 O O . SER A 1 76 ? -6.108 -13.223 7.478 1.00 90.31 76 SER A O 1
ATOM 598 N N . GLY A 1 77 ? -4.090 -12.319 7.045 1.00 84.25 77 GLY A N 1
ATOM 599 C CA . GLY A 1 77 ? -3.713 -13.230 5.967 1.00 84.25 77 GLY A CA 1
ATOM 600 C C . GLY A 1 77 ? -4.426 -12.931 4.646 1.00 84.25 77 GLY A C 1
ATOM 601 O O . GLY A 1 77 ? -4.243 -13.659 3.678 1.00 84.25 77 GLY A O 1
ATOM 602 N N . GLU A 1 78 ? -5.241 -11.873 4.568 1.00 84.44 78 GLU A N 1
ATOM 603 C CA . GLU A 1 78 ? -5.894 -11.457 3.322 1.00 84.44 78 GLU A CA 1
ATOM 604 C C . GLU A 1 78 ? -4.905 -10.969 2.266 1.00 84.44 78 GLU A C 1
ATOM 606 O O . GLU A 1 78 ? -5.217 -11.048 1.082 1.00 84.44 78 GLU A O 1
ATOM 611 N N . ALA A 1 79 ? -3.719 -10.523 2.680 1.00 81.56 79 ALA A N 1
ATOM 612 C CA . ALA A 1 79 ? -2.644 -10.095 1.793 1.00 81.56 79 ALA A CA 1
ATOM 613 C C . ALA A 1 79 ? -2.021 -11.227 0.955 1.00 81.56 79 ALA A C 1
ATOM 615 O O . ALA A 1 79 ? -1.470 -10.946 -0.111 1.00 81.56 79 ALA A O 1
ATOM 616 N N . GLU A 1 80 ? -2.110 -12.475 1.430 1.00 81.12 80 GLU A N 1
ATOM 617 C CA . GLU A 1 80 ? -1.514 -13.664 0.798 1.00 81.12 80 GLU A CA 1
ATOM 618 C C . GLU A 1 80 ? -2.534 -14.521 0.017 1.00 81.12 80 GLU A C 1
ATOM 620 O O . GLU A 1 80 ? -2.139 -15.441 -0.703 1.00 81.12 80 GLU A O 1
ATOM 625 N N . LYS A 1 81 ? -3.836 -14.235 0.159 1.00 72.19 81 LYS A N 1
ATOM 626 C CA . LYS A 1 81 ? -4.928 -14.944 -0.537 1.00 72.19 81 LYS A CA 1
ATOM 627 C C . LYS A 1 81 ? -4.972 -14.628 -2.027 1.00 72.19 81 LYS A C 1
ATOM 629 O O . LYS A 1 81 ? -5.282 -15.569 -2.788 1.00 72.19 81 LYS A O 1
#

Nearest PDB structures (foldseek):
  1wmh-assembly1_A  TM=6.157E-01  e=1.326E+00  Homo sapiens
  2kfk-assembly1_B  TM=5.559E-01  e=3.045E+00  Saccharomyces cerevisiae
  1wj6-assembly1_A  TM=5.522E-01  e=6.994E+00  Homo sapiens
  7w02-assembly1_A  TM=2.368E-01  e=8.473E+00  Homo sapiens